Protein AF-A0A3D4XTV3-F1 (afdb_monomer)

Solvent-accessible surface area (backbone atoms only — not comparable to full-atom values): 4088 Å² total; per-residue (Å²): 132,60,73,61,57,56,50,47,73,72,71,56,85,81,43,64,51,102,86,71,48,79,60,84,86,57,65,69,55,49,50,51,51,52,50,52,51,51,51,50,52,50,50,50,54,59,33,55,77,56,81,64,72,81,75,100,76,74,93,69,84,130

Structure (mmCIF, N/CA/C/O backbone):
data_AF-A0A3D4XTV3-F1
#
_entry.id   AF-A0A3D4XTV3-F1
#
loop_
_atom_site.group_PDB
_atom_site.id
_atom_site.type_symbol
_atom_site.label_atom_id
_atom_site.label_alt_id
_atom_site.label_comp_id
_atom_site.label_asym_id
_atom_site.label_entity_id
_atom_site.label_seq_id
_atom_site.pdbx_PDB_ins_code
_atom_site.Cartn_x
_atom_site.Cartn_y
_atom_site.Cartn_z
_atom_site.occupancy
_atom_site.B_iso_or_equiv
_atom_site.auth_seq_id
_atom_site.auth_comp_id
_atom_site.auth_asym_id
_atom_site.auth_atom_id
_atom_site.pdbx_PDB_model_num
ATOM 1 N N . MET A 1 1 ? 9.721 6.452 2.445 1.00 57.03 1 MET A N 1
ATOM 2 C CA . MET A 1 1 ? 8.418 6.191 3.093 1.00 57.03 1 MET A CA 1
ATOM 3 C C . MET A 1 1 ? 8.128 7.333 4.049 1.00 57.03 1 MET A C 1
ATOM 5 O O . MET A 1 1 ? 9.030 7.672 4.815 1.00 57.03 1 MET A O 1
ATOM 9 N N . SER A 1 2 ? 6.959 7.975 3.963 1.00 71.75 2 SER A N 1
ATOM 10 C CA . SER A 1 2 ? 6.664 9.115 4.834 1.00 71.75 2 SER A CA 1
ATOM 11 C C . SER A 1 2 ? 6.467 8.665 6.288 1.00 71.75 2 SER A C 1
ATOM 13 O O . SER A 1 2 ? 6.188 7.498 6.580 1.00 71.75 2 SER A O 1
ATOM 15 N N . LYS A 1 3 ? 6.624 9.611 7.218 1.00 78.88 3 LYS A N 1
ATOM 16 C CA . LYS A 1 3 ? 6.330 9.397 8.640 1.00 78.88 3 LYS A CA 1
ATOM 17 C C . LYS A 1 3 ? 4.846 9.070 8.864 1.00 78.88 3 LYS A C 1
ATOM 19 O O . LYS A 1 3 ? 4.541 8.253 9.724 1.00 78.88 3 LYS A O 1
ATOM 24 N N . TYR A 1 4 ? 3.967 9.651 8.051 1.00 78.44 4 TYR A N 1
ATOM 25 C CA . TYR A 1 4 ? 2.521 9.498 8.146 1.00 78.44 4 TYR A CA 1
ATOM 26 C C . TYR A 1 4 ? 2.067 8.080 7.787 1.00 78.44 4 TYR A C 1
ATOM 28 O O . TYR A 1 4 ? 1.405 7.446 8.599 1.00 78.44 4 TYR A O 1
ATOM 36 N N . LEU A 1 5 ? 2.511 7.525 6.652 1.00 76.94 5 LEU A N 1
ATOM 37 C CA . LEU A 1 5 ? 2.159 6.153 6.261 1.00 76.94 5 LEU A CA 1
ATOM 38 C C . LEU A 1 5 ? 2.624 5.120 7.297 1.00 76.94 5 LEU A C 1
ATOM 40 O O . LEU A 1 5 ? 1.916 4.162 7.596 1.00 76.94 5 LEU A O 1
ATOM 44 N N . ARG A 1 6 ? 3.811 5.327 7.884 1.00 77.88 6 ARG A N 1
ATOM 45 C CA . ARG A 1 6 ? 4.321 4.460 8.953 1.00 77.88 6 ARG A CA 1
ATOM 46 C C . ARG A 1 6 ? 3.435 4.505 10.195 1.00 77.88 6 ARG A C 1
ATOM 48 O O . ARG A 1 6 ? 3.192 3.463 10.789 1.00 77.88 6 ARG A O 1
ATOM 55 N N . GLU A 1 7 ? 3.028 5.697 10.617 1.00 81.56 7 GLU A N 1
ATOM 56 C CA . GLU A 1 7 ? 2.164 5.875 11.786 1.00 81.56 7 GLU A CA 1
ATOM 57 C C . GLU A 1 7 ? 0.771 5.298 11.519 1.00 81.56 7 GLU A C 1
ATOM 59 O O . GLU A 1 7 ? 0.285 4.522 12.335 1.00 81.56 7 GLU A O 1
ATOM 64 N N . TRP A 1 8 ? 0.212 5.546 10.333 1.00 82.75 8 TRP A N 1
ATOM 65 C CA . TRP A 1 8 ? -1.066 4.995 9.887 1.00 82.75 8 TRP A CA 1
ATOM 66 C C . TRP A 1 8 ? -1.083 3.459 9.932 1.00 82.75 8 TRP A C 1
ATOM 68 O O . TRP A 1 8 ? -1.969 2.860 10.534 1.00 82.75 8 TRP A O 1
ATOM 78 N N . LEU A 1 9 ? -0.043 2.800 9.406 1.00 76.31 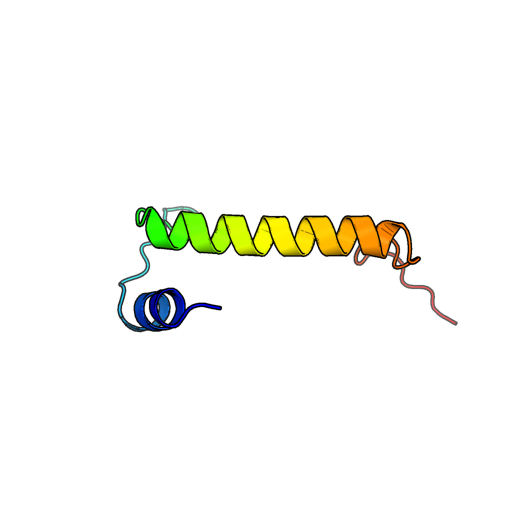9 LEU A N 1
ATOM 79 C CA . LEU A 1 9 ? 0.089 1.334 9.456 1.00 76.31 9 LEU A CA 1
ATOM 80 C C . LEU A 1 9 ? 0.169 0.761 10.882 1.00 76.31 9 LEU A C 1
ATOM 82 O O . LEU A 1 9 ? -0.076 -0.429 11.073 1.00 76.31 9 LEU A O 1
ATOM 86 N N . LEU A 1 10 ? 0.564 1.569 11.870 1.00 79.38 10 LEU A N 1
ATOM 87 C CA . LEU A 1 10 ? 0.729 1.141 13.262 1.00 79.38 10 LEU A CA 1
ATOM 88 C C . LEU A 1 10 ? -0.506 1.414 14.124 1.00 79.38 10 LEU A C 1
ATOM 90 O O . LEU A 1 10 ? -0.662 0.767 15.161 1.00 79.38 10 LEU A O 1
ATOM 94 N N . THR A 1 11 ? -1.350 2.372 13.741 1.00 76.38 11 THR A N 1
ATOM 95 C CA . THR A 1 11 ? -2.500 2.801 14.548 1.00 76.38 11 THR A CA 1
ATOM 96 C C . THR A 1 11 ? -3.829 2.311 14.004 1.00 76.38 11 THR A C 1
ATOM 98 O O . THR A 1 11 ? -4.750 2.082 14.792 1.00 76.38 11 THR A O 1
ATOM 101 N N . GLU A 1 12 ? -3.934 2.123 12.690 1.00 74.06 12 GLU A N 1
ATOM 102 C CA . GLU A 1 12 ? -5.232 1.940 12.064 1.00 74.06 12 GLU A CA 1
ATOM 103 C C . GLU A 1 12 ? -5.694 0.487 12.060 1.00 74.06 12 GLU A C 1
ATOM 105 O O . GLU A 1 12 ? -4.937 -0.460 11.822 1.00 74.06 12 GLU A O 1
ATOM 110 N N . LYS A 1 13 ? -6.985 0.294 12.350 1.00 68.69 13 LYS A N 1
ATOM 111 C CA . LYS A 1 13 ? -7.607 -1.026 12.275 1.00 68.69 13 LYS A CA 1
ATOM 112 C C . LYS A 1 13 ? -7.756 -1.412 10.811 1.00 68.69 13 LYS A C 1
ATOM 114 O O . LYS A 1 13 ? -8.660 -0.952 10.122 1.00 68.69 13 LYS A O 1
ATOM 119 N N . VAL A 1 14 ? -6.884 -2.308 10.367 1.00 76.81 14 VAL A N 1
ATOM 120 C CA . VAL A 1 14 ? -6.953 -2.909 9.037 1.00 76.81 14 VAL A CA 1
ATOM 121 C C . VAL A 1 14 ? -8.238 -3.728 8.920 1.00 76.81 14 VAL A C 1
ATOM 123 O O . VAL A 1 14 ? -8.422 -4.722 9.627 1.00 76.81 14 VAL A O 1
ATOM 126 N N . THR A 1 15 ? -9.131 -3.307 8.026 1.00 81.25 15 THR A N 1
ATOM 127 C CA . THR A 1 15 ? -10.333 -4.074 7.684 1.00 81.25 15 THR A CA 1
ATOM 128 C C . THR A 1 15 ? -10.013 -5.010 6.528 1.00 81.25 15 THR A C 1
ATOM 130 O O . THR A 1 15 ? -9.307 -4.639 5.591 1.00 81.25 15 THR A O 1
ATOM 133 N N . VAL A 1 16 ? -10.526 -6.235 6.603 1.00 82.69 16 VAL A N 1
ATOM 134 C CA . VAL A 1 16 ? -10.306 -7.272 5.596 1.00 82.69 16 VAL A CA 1
ATOM 135 C C . VAL A 1 16 ? -11.656 -7.726 5.048 1.00 82.69 16 VAL A C 1
ATOM 137 O O . VAL A 1 16 ? -12.606 -7.886 5.815 1.00 82.69 16 VAL A O 1
ATOM 140 N N . ASP A 1 17 ? -11.758 -7.904 3.733 1.00 83.00 17 ASP A N 1
ATOM 141 C CA . ASP A 1 17 ? -12.977 -8.399 3.091 1.00 83.00 17 ASP A CA 1
ATOM 142 C C . ASP A 1 17 ? -13.162 -9.924 3.252 1.00 83.00 17 ASP A C 1
ATOM 144 O O . ASP A 1 17 ? -12.315 -10.642 3.789 1.00 83.00 17 ASP A O 1
ATOM 148 N N . ASN A 1 18 ? -14.281 -10.441 2.738 1.00 87.81 18 ASN A N 1
ATOM 149 C CA . ASN A 1 18 ? -14.648 -11.859 2.844 1.00 87.81 18 ASN A CA 1
ATOM 150 C C . ASN A 1 18 ? -13.707 -12.819 2.089 1.00 87.81 18 ASN A C 1
ATOM 152 O O . ASN A 1 18 ? -13.864 -14.033 2.207 1.00 87.81 18 ASN A O 1
ATOM 156 N N . VAL A 1 19 ? -12.765 -12.303 1.295 1.00 92.50 19 VAL A N 1
ATOM 157 C CA . VAL A 1 19 ? -11.761 -13.089 0.564 1.00 92.50 19 VAL A CA 1
ATOM 158 C C . VAL A 1 19 ? -10.330 -12.778 1.017 1.0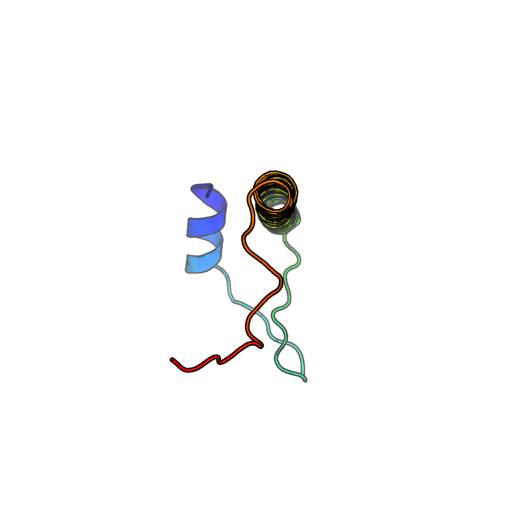0 92.50 19 VAL A C 1
ATOM 160 O O . VAL A 1 19 ? -9.379 -13.235 0.386 1.00 92.50 19 VAL A O 1
ATOM 163 N N . GLY A 1 20 ? -10.153 -12.049 2.124 1.00 80.62 20 GLY A N 1
ATOM 164 C CA . GLY A 1 20 ? -8.841 -11.798 2.719 1.00 80.62 20 GLY A CA 1
ATOM 165 C C . GLY A 1 20 ? -8.118 -10.556 2.190 1.00 80.62 20 GLY A C 1
ATOM 166 O O . GLY A 1 20 ? -6.927 -10.398 2.455 1.00 80.62 20 GLY A O 1
ATOM 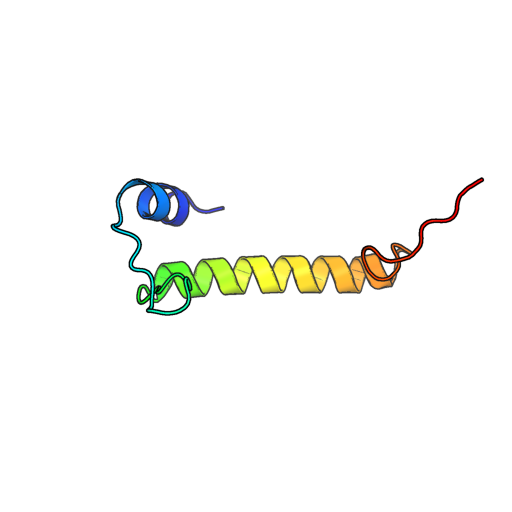167 N N . ARG A 1 21 ? -8.787 -9.671 1.442 1.00 84.38 21 ARG A N 1
ATOM 168 C CA . ARG A 1 21 ? -8.169 -8.441 0.921 1.00 84.38 21 ARG A CA 1
ATOM 169 C C . ARG A 1 21 ? -8.224 -7.330 1.950 1.00 84.38 21 ARG A C 1
ATOM 171 O O . ARG A 1 21 ? -9.269 -7.083 2.542 1.00 84.38 21 ARG A O 1
ATOM 178 N N . ILE A 1 22 ? -7.111 -6.623 2.098 1.00 84.19 22 ILE A N 1
ATOM 179 C CA . ILE A 1 22 ? -7.034 -5.414 2.912 1.00 84.19 22 ILE A CA 1
ATOM 180 C C . ILE A 1 22 ? -7.818 -4.296 2.217 1.00 84.19 22 ILE A C 1
ATOM 182 O O . ILE A 1 22 ? -7.554 -3.983 1.056 1.00 84.19 22 ILE A O 1
ATOM 186 N N . ILE A 1 23 ? -8.771 -3.704 2.933 1.00 82.88 23 ILE A N 1
ATOM 187 C CA . ILE A 1 23 ? -9.532 -2.537 2.488 1.00 82.88 23 ILE A CA 1
ATOM 188 C C . ILE A 1 23 ? -8.854 -1.285 3.050 1.00 82.88 23 ILE A C 1
ATOM 190 O O . ILE A 1 23 ? -8.670 -1.170 4.262 1.00 82.88 23 ILE A O 1
ATOM 194 N N . LEU A 1 24 ? -8.495 -0.360 2.160 1.00 83.62 24 LEU A N 1
ATOM 195 C CA . LEU A 1 24 ? -7.925 0.951 2.475 1.00 83.62 24 LEU A CA 1
ATOM 196 C C . LEU A 1 24 ? -8.842 2.021 1.867 1.00 83.62 24 LEU A C 1
ATOM 198 O O . LEU A 1 24 ? -9.096 1.970 0.663 1.00 83.62 24 LEU A O 1
ATOM 202 N N . ASP A 1 25 ? -9.329 2.965 2.669 1.00 82.94 25 ASP A N 1
ATOM 203 C CA . ASP A 1 25 ? -10.170 4.091 2.224 1.00 82.94 25 ASP A CA 1
ATOM 204 C C . ASP A 1 25 ? -9.511 5.469 2.425 1.00 82.94 25 ASP A C 1
ATOM 206 O O . ASP A 1 25 ? -10.062 6.486 2.008 1.00 82.94 25 ASP A O 1
ATOM 210 N N . ASP A 1 26 ? -8.311 5.512 3.008 1.00 85.62 26 ASP A N 1
ATOM 211 C CA . ASP A 1 26 ? -7.553 6.743 3.227 1.00 85.62 26 ASP A CA 1
ATOM 212 C C . ASP A 1 26 ? -6.845 7.200 1.938 1.00 85.62 26 ASP A C 1
ATOM 214 O O . ASP A 1 26 ? -5.875 6.589 1.475 1.00 85.62 26 ASP A O 1
ATOM 218 N N . GLU A 1 27 ? -7.324 8.300 1.350 1.00 85.69 27 GLU A N 1
ATOM 219 C CA . GLU A 1 27 ? -6.799 8.852 0.095 1.00 85.69 27 GLU A CA 1
ATOM 220 C C . GLU A 1 27 ? -5.318 9.255 0.175 1.00 85.69 27 GLU A C 1
ATOM 222 O O . GLU A 1 27 ? -4.596 9.116 -0.816 1.00 85.69 27 GLU A O 1
ATOM 227 N N . ASN A 1 28 ? -4.830 9.711 1.335 1.00 85.38 28 ASN A N 1
ATOM 228 C CA . ASN A 1 28 ? -3.428 10.111 1.492 1.00 85.38 28 ASN A CA 1
ATOM 229 C C . ASN A 1 28 ? -2.514 8.883 1.464 1.00 85.38 28 ASN A C 1
ATOM 231 O O . ASN A 1 28 ? -1.469 8.886 0.811 1.00 85.38 28 ASN A O 1
ATOM 235 N N . VAL A 1 29 ? -2.936 7.810 2.133 1.00 84.31 29 VAL A N 1
ATOM 236 C CA . VAL A 1 29 ? -2.238 6.518 2.122 1.00 84.31 29 VAL A CA 1
ATOM 237 C C . VAL A 1 29 ? -2.230 5.917 0.723 1.00 84.31 29 VAL A C 1
ATOM 239 O O . VAL A 1 29 ? -1.181 5.477 0.248 1.00 84.31 29 VAL A O 1
ATOM 242 N N . LEU A 1 30 ? -3.370 5.945 0.029 1.00 85.38 30 LEU A N 1
ATOM 243 C CA . LEU A 1 30 ? -3.470 5.476 -1.352 1.00 85.38 30 LEU A CA 1
ATOM 244 C C . LEU A 1 30 ? -2.550 6.271 -2.287 1.00 85.38 30 LEU A C 1
ATOM 246 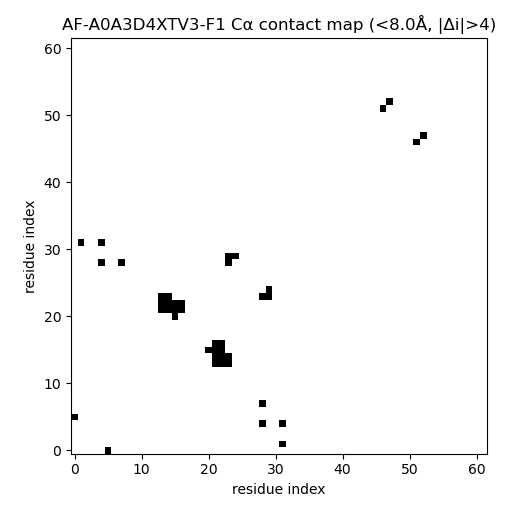O O . LEU A 1 30 ? -1.862 5.673 -3.116 1.00 85.38 30 LEU A O 1
ATOM 250 N N . ALA A 1 31 ? -2.486 7.597 -2.144 1.00 86.25 31 ALA A N 1
ATOM 251 C CA . ALA A 1 31 ? -1.589 8.441 -2.928 1.00 86.25 31 ALA A CA 1
ATOM 252 C C . ALA A 1 31 ? -0.109 8.100 -2.685 1.00 86.25 31 ALA A C 1
ATOM 254 O O . ALA A 1 31 ? 0.660 7.997 -3.642 1.00 86.25 31 ALA A O 1
ATOM 255 N N . GLU A 1 32 ? 0.291 7.865 -1.432 1.00 84.81 32 GLU A N 1
ATOM 256 C CA . GLU A 1 32 ? 1.660 7.454 -1.109 1.00 84.81 32 GLU A CA 1
ATOM 257 C C . GLU A 1 32 ? 2.018 6.074 -1.668 1.00 84.81 32 GLU A C 1
ATOM 259 O O . GLU A 1 32 ? 3.099 5.910 -2.240 1.00 84.81 32 GLU A O 1
ATOM 264 N N . ILE A 1 33 ? 1.119 5.093 -1.543 1.00 84.19 33 ILE A N 1
ATOM 265 C CA . ILE A 1 33 ? 1.318 3.748 -2.100 1.00 84.19 33 ILE A CA 1
ATOM 266 C C . ILE A 1 33 ? 1.455 3.834 -3.621 1.00 84.19 33 ILE A C 1
ATOM 268 O O . ILE A 1 33 ? 2.415 3.308 -4.182 1.00 84.19 33 ILE A O 1
ATOM 272 N N . ASN A 1 34 ? 0.545 4.544 -4.291 1.00 84.38 34 ASN A N 1
ATOM 273 C CA . ASN A 1 34 ? 0.586 4.721 -5.742 1.00 84.38 34 ASN A CA 1
ATOM 274 C C . ASN A 1 34 ? 1.858 5.447 -6.195 1.00 84.38 34 ASN A C 1
ATOM 276 O O . ASN A 1 34 ? 2.457 5.066 -7.203 1.00 84.38 34 ASN A O 1
ATOM 280 N N . GLY A 1 35 ? 2.305 6.456 -5.443 1.00 85.06 35 GLY A N 1
ATOM 281 C CA . GLY A 1 35 ? 3.567 7.149 -5.688 1.00 85.06 35 GLY A CA 1
ATOM 282 C C . GLY A 1 35 ? 4.775 6.217 -5.575 1.00 85.06 35 GLY A C 1
ATOM 283 O O . GLY A 1 35 ? 5.617 6.196 -6.470 1.00 85.06 35 GLY A O 1
ATOM 284 N N . ALA A 1 36 ? 4.833 5.394 -4.525 1.00 82.81 36 ALA A N 1
ATOM 285 C CA . ALA A 1 36 ? 5.903 4.417 -4.330 1.00 82.81 36 ALA A CA 1
ATOM 286 C C . ALA A 1 36 ? 5.910 3.330 -5.419 1.00 82.81 36 ALA A C 1
ATOM 288 O O . ALA A 1 36 ? 6.970 2.996 -5.942 1.00 82.81 36 ALA A O 1
ATOM 289 N N . VAL A 1 37 ? 4.736 2.818 -5.806 1.00 82.94 37 VAL A N 1
ATOM 290 C CA . VAL A 1 37 ? 4.596 1.844 -6.902 1.00 82.94 37 VAL A CA 1
ATOM 291 C C . VAL A 1 37 ? 5.022 2.456 -8.233 1.00 82.94 37 VAL A C 1
ATOM 293 O O . VAL A 1 37 ? 5.724 1.806 -8.999 1.00 82.94 37 VAL A O 1
ATOM 296 N N . SER A 1 38 ? 4.649 3.707 -8.505 1.00 76.38 38 SER A N 1
ATOM 297 C CA . SER A 1 38 ? 5.029 4.402 -9.742 1.00 76.38 38 SER A CA 1
ATOM 298 C C . SER A 1 38 ? 6.532 4.672 -9.808 1.00 76.38 38 SER A C 1
ATOM 300 O O . SER A 1 38 ? 7.138 4.506 -10.868 1.00 76.38 38 SER A O 1
ATOM 302 N N . ALA A 1 39 ? 7.146 5.043 -8.680 1.00 77.62 39 ALA A N 1
ATOM 303 C CA . ALA A 1 39 ? 8.592 5.204 -8.570 1.00 77.62 39 ALA A CA 1
ATOM 304 C C . ALA A 1 39 ? 9.310 3.872 -8.820 1.00 77.62 39 ALA A C 1
ATOM 306 O O . ALA A 1 39 ? 10.186 3.812 -9.675 1.00 77.62 39 ALA A O 1
ATOM 307 N N . LEU A 1 40 ? 8.862 2.788 -8.177 1.00 76.88 40 LEU A N 1
ATOM 308 C CA . LEU A 1 40 ? 9.409 1.449 -8.395 1.00 76.88 40 LEU A CA 1
ATOM 309 C C . LEU A 1 40 ? 9.214 0.972 -9.840 1.00 76.88 40 LEU A C 1
ATOM 311 O O . LEU A 1 40 ? 10.120 0.389 -10.417 1.00 76.88 40 LEU A O 1
ATOM 315 N N . ALA A 1 41 ? 8.050 1.211 -10.445 1.00 73.56 41 ALA A N 1
ATOM 316 C CA . ALA A 1 41 ? 7.797 0.850 -11.836 1.00 73.56 41 ALA A CA 1
ATOM 317 C C . ALA A 1 41 ? 8.711 1.627 -12.791 1.00 73.56 41 ALA A C 1
ATOM 319 O O . ALA A 1 41 ? 9.233 1.045 -13.735 1.00 73.56 41 ALA A O 1
ATOM 320 N N . SER A 1 42 ? 8.948 2.912 -12.522 1.00 65.56 42 SER A N 1
ATOM 321 C CA . SER A 1 42 ? 9.888 3.733 -13.294 1.00 65.56 42 SER A CA 1
ATOM 322 C C . SER A 1 42 ? 11.321 3.228 -13.127 1.00 65.56 42 SER A C 1
ATOM 324 O O . SER A 1 42 ? 12.007 3.018 -14.119 1.00 65.56 42 SER A O 1
ATOM 326 N N . GLU A 1 43 ? 11.735 2.913 -11.898 1.00 68.12 43 GLU A N 1
ATOM 327 C CA . GLU A 1 43 ? 13.035 2.299 -11.609 1.00 68.12 43 GLU A CA 1
ATOM 328 C C . GLU A 1 43 ? 13.189 0.925 -12.266 1.00 68.12 43 GLU A C 1
ATOM 330 O O . GLU A 1 43 ? 14.267 0.615 -12.750 1.00 68.12 43 GLU A O 1
ATOM 335 N N . LEU A 1 44 ? 12.137 0.105 -12.329 1.00 61.47 44 LEU A N 1
ATOM 336 C CA . LEU A 1 44 ? 12.145 -1.194 -13.009 1.00 61.47 44 LEU A CA 1
ATOM 337 C C . LEU A 1 44 ? 12.120 -1.067 -14.534 1.00 61.47 44 LEU A C 1
ATOM 339 O O . LEU A 1 44 ? 12.614 -1.959 -15.212 1.00 61.47 44 LEU A O 1
ATOM 343 N N . VAL A 1 45 ? 11.558 0.006 -15.091 1.00 6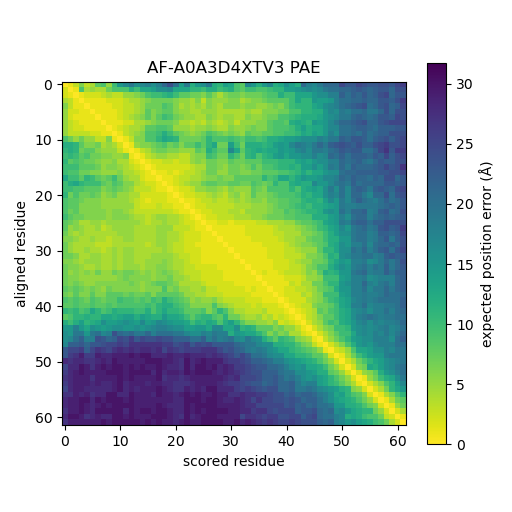0.69 45 VAL A N 1
ATOM 344 C CA . VAL A 1 45 ? 11.622 0.308 -16.530 1.00 60.69 45 VAL A CA 1
ATOM 345 C C . VAL A 1 45 ? 13.013 0.830 -16.896 1.00 60.69 45 VAL A C 1
ATOM 347 O O . VAL A 1 45 ? 13.604 0.356 -17.866 1.00 60.69 45 VAL A O 1
ATOM 350 N N . ASP A 1 46 ? 13.585 1.709 -16.074 1.00 54.75 46 ASP A N 1
ATOM 351 C CA . ASP A 1 46 ? 14.958 2.199 -16.223 1.00 54.75 46 ASP A CA 1
ATOM 352 C C . ASP A 1 46 ? 15.985 1.076 -15.977 1.00 54.75 46 ASP A C 1
ATOM 354 O O . ASP A 1 46 ? 16.956 0.938 -16.723 1.00 54.75 46 ASP A O 1
ATOM 358 N N . ALA A 1 47 ? 15.731 0.192 -15.007 1.00 51.12 47 ALA A N 1
ATOM 359 C CA . ALA A 1 47 ? 16.47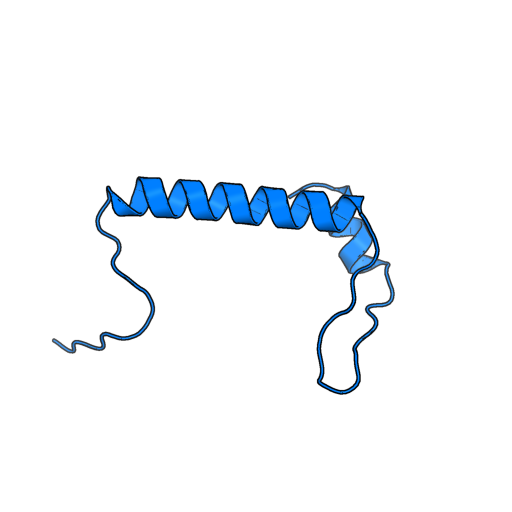5 -1.049 -14.786 1.00 51.12 47 ALA A CA 1
ATOM 360 C C . ALA A 1 47 ? 16.101 -2.159 -15.784 1.00 51.12 47 ALA A C 1
ATOM 362 O O . ALA A 1 47 ? 16.846 -3.117 -15.951 1.00 51.12 47 ALA A O 1
ATOM 363 N N . GLY A 1 48 ? 15.001 -2.023 -16.521 1.00 46.22 48 GLY A N 1
ATOM 364 C CA . GLY A 1 48 ? 14.651 -2.849 -17.679 1.00 46.22 48 GLY A CA 1
ATOM 365 C C . GLY A 1 48 ? 15.540 -2.540 -18.885 1.00 46.22 48 GLY A C 1
ATOM 366 O O . GLY A 1 48 ? 15.746 -3.398 -19.741 1.00 46.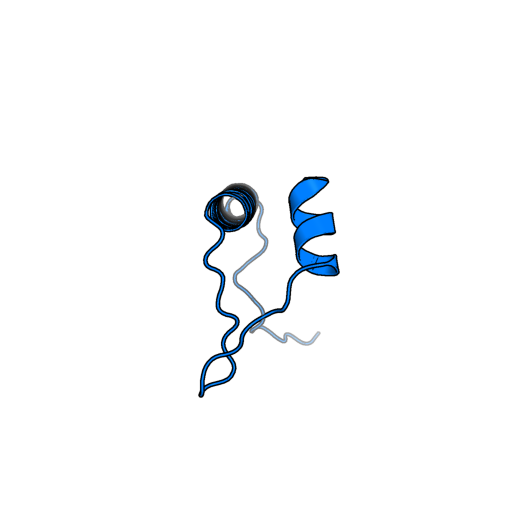22 48 GLY A O 1
ATOM 367 N N . ASN A 1 49 ? 16.161 -1.356 -18.898 1.00 48.66 49 ASN A N 1
ATOM 368 C CA . ASN A 1 49 ? 17.315 -1.035 -19.739 1.00 48.66 49 ASN A CA 1
ATOM 369 C C . ASN A 1 49 ? 18.656 -1.457 -19.093 1.00 48.66 49 ASN A C 1
ATOM 371 O O . ASN A 1 49 ? 19.726 -1.301 -19.678 1.00 48.66 49 ASN A O 1
ATOM 375 N N . MET A 1 50 ? 18.598 -2.015 -17.884 1.00 49.47 50 MET A N 1
ATOM 376 C CA . MET A 1 50 ? 19.714 -2.523 -17.093 1.00 49.47 50 MET A CA 1
ATOM 377 C C . MET A 1 50 ? 19.461 -3.989 -16.692 1.00 49.47 50 MET A C 1
ATOM 379 O O . MET A 1 50 ? 19.593 -4.360 -15.537 1.00 49.47 50 MET A O 1
ATOM 383 N N . GLY A 1 51 ? 19.068 -4.827 -17.658 1.00 47.19 51 GLY A N 1
ATOM 384 C CA . GLY A 1 51 ? 19.291 -6.277 -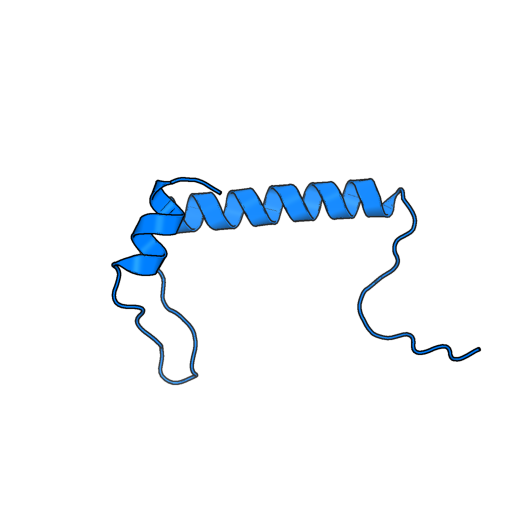17.637 1.00 47.19 51 GLY A CA 1
ATOM 385 C C . GLY A 1 51 ? 19.014 -7.036 -16.333 1.00 47.19 51 GLY A C 1
ATOM 386 O O . GLY A 1 51 ? 19.797 -7.914 -15.991 1.00 47.19 51 GLY A O 1
ATOM 387 N N . CYS A 1 52 ? 17.915 -6.768 -15.632 1.00 52.78 52 CYS A N 1
ATOM 388 C CA . CYS A 1 52 ? 17.377 -7.707 -14.648 1.00 52.78 52 CYS A CA 1
ATOM 389 C C . CYS A 1 52 ? 16.027 -8.188 -15.166 1.00 52.78 52 CYS A C 1
ATOM 391 O O . CYS A 1 52 ? 15.012 -7.503 -15.067 1.00 52.78 52 CYS A O 1
ATOM 393 N N . GLY A 1 53 ? 16.089 -9.343 -15.832 1.00 45.75 53 GLY A N 1
ATOM 394 C CA . GLY A 1 53 ? 14.983 -9.977 -16.526 1.00 45.75 53 GLY A CA 1
ATOM 395 C C . GLY A 1 53 ? 13.771 -10.238 -15.639 1.00 45.75 53 GLY A C 1
ATOM 396 O O . GLY A 1 53 ? 13.839 -10.238 -14.411 1.00 45.75 53 GLY A O 1
ATOM 397 N N . ALA A 1 54 ? 12.659 -10.454 -16.336 1.00 44.97 54 ALA A N 1
ATOM 398 C CA . ALA A 1 54 ? 11.361 -10.839 -15.818 1.00 44.97 54 ALA A CA 1
ATOM 399 C C . ALA A 1 54 ? 11.438 -11.800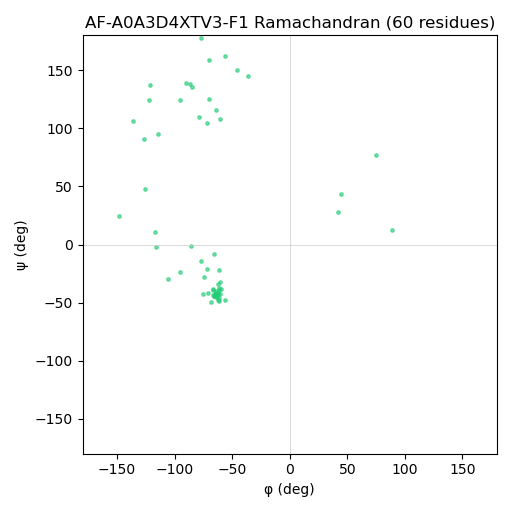 -14.622 1.00 44.97 54 ALA A C 1
ATOM 401 O O . ALA A 1 54 ? 12.312 -12.662 -14.538 1.00 44.97 54 ALA A O 1
ATOM 402 N N . GLY A 1 55 ? 10.490 -11.618 -13.704 1.00 43.31 55 GLY A N 1
ATOM 403 C CA . GLY A 1 55 ? 10.452 -12.264 -12.405 1.00 43.31 55 GLY A CA 1
ATOM 404 C C . GLY A 1 55 ? 10.725 -13.766 -12.402 1.00 43.31 55 GLY A C 1
ATOM 405 O O . GLY A 1 55 ? 10.388 -14.479 -13.333 1.00 43.31 55 GLY A O 1
ATOM 406 N N . CYS A 1 56 ? 11.294 -14.220 -11.288 1.00 53.66 56 CYS A N 1
ATOM 407 C CA . CYS A 1 56 ? 10.842 -15.387 -10.527 1.00 53.66 56 CYS A CA 1
ATOM 408 C C . CYS A 1 56 ? 10.403 -16.671 -11.270 1.00 53.66 56 CYS A C 1
ATOM 410 O O . CYS A 1 56 ? 9.637 -17.418 -10.679 1.00 53.66 56 CYS A O 1
ATOM 412 N N . ASP A 1 57 ? 10.901 -16.988 -12.470 1.00 49.56 57 ASP A N 1
ATOM 413 C CA . ASP A 1 57 ? 10.539 -18.245 -13.152 1.00 49.56 57 ASP A CA 1
ATOM 414 C C . ASP A 1 57 ? 11.630 -18.865 -14.044 1.00 49.56 57 ASP A C 1
ATOM 416 O O . ASP A 1 57 ? 11.358 -19.694 -14.909 1.00 49.56 57 ASP A O 1
ATOM 420 N N . THR A 1 58 ? 12.906 -18.574 -13.787 1.00 46.28 58 THR A N 1
ATOM 421 C CA . THR A 1 58 ? 13.998 -19.417 -14.302 1.00 46.28 58 THR A CA 1
ATOM 422 C C . THR A 1 58 ? 14.922 -19.849 -13.179 1.00 46.28 58 THR A C 1
ATOM 424 O O . THR A 1 58 ? 15.930 -19.213 -12.878 1.00 46.28 58 THR A O 1
ATOM 427 N N . ARG A 1 59 ? 14.598 -21.002 -12.587 1.00 49.81 59 ARG A N 1
ATOM 428 C CA . ARG A 1 59 ? 15.639 -21.931 -12.146 1.00 49.81 59 ARG A CA 1
ATOM 429 C C . ARG A 1 59 ? 16.438 -22.355 -13.381 1.00 49.81 59 ARG A C 1
ATOM 431 O O . ARG A 1 59 ? 15.948 -23.163 -14.157 1.00 49.81 59 ARG A O 1
ATOM 438 N N . CYS A 1 60 ? 17.664 -21.870 -13.487 1.00 48.41 60 CYS A N 1
ATOM 439 C CA . CYS A 1 60 ? 18.806 -22.615 -14.015 1.00 48.41 60 CYS A CA 1
ATOM 440 C C . CYS A 1 60 ? 19.937 -22.272 -13.026 1.00 48.41 60 CYS A C 1
ATOM 442 O O . CYS A 1 60 ? 20.296 -21.108 -12.920 1.00 48.41 60 CYS A O 1
ATOM 444 N N . GLY A 1 61 ? 20.395 -23.134 -12.120 1.00 44.88 61 GLY A N 1
ATOM 445 C CA . GLY A 1 61 ? 20.557 -24.572 -12.290 1.00 44.88 61 GLY A CA 1
ATOM 446 C C . GLY A 1 61 ? 21.782 -24.793 -13.168 1.00 44.88 61 GLY A C 1
ATOM 447 O O . GLY A 1 61 ? 21.599 -25.039 -14.354 1.00 44.88 61 GLY A O 1
ATOM 448 N N . ASP A 1 62 ? 22.942 -24.644 -12.519 1.00 45.91 62 ASP A N 1
ATOM 449 C CA . ASP A 1 62 ? 24.345 -24.651 -12.978 1.00 45.91 62 ASP A CA 1
ATOM 450 C C . ASP A 1 62 ? 24.836 -23.472 -13.841 1.00 45.91 62 ASP A C 1
ATOM 452 O O . ASP A 1 62 ? 24.340 -23.264 -14.970 1.00 45.91 62 ASP A O 1
#

Mean predicted aligned error: 12.59 Å

pLDDT: mean 70.69, std 15.2, range [43.31, 92.5]

Secondary structure (DSSP, 8-state):
--HHHHHHHHHS--EE-TTSPEE---HHHHHHHHHHHHHHHHHHHHGGGTT--SSS------

Foldseek 3Di:
DDPVLVVCVVPDDFDADPVGDTDDDDPVNVVVVVVVVVVVVVVVVVCVVVDPDDDDPDDDDD

Radius of gyration: 16.73 Å; Cα contacts (8 Å, |Δi|>4): 21; chains: 1; bounding box: 39×35×34 Å

Sequence (62 aa):
MSKYLREWLLTEKVTVDNVGRIILDDENVLAEINGAVSALASELVDAGNMGCGAGCDTRCGD

Nearest PDB structures (foldseek):
  5zx3-assembly1_C  TM=3.480E-01  e=8.204E+00  Mycobacterium tuberculosis H37Rv